Protein AF-A0AAN9AN37-F1 (afdb_monomer)

Nearest PDB structures (foldseek):
  7v08-assembly1_q  TM=7.164E-01  e=8.239E-04  Saccharomyces cerevisiae BY4741
  7ohq-assembly1_q  TM=7.056E-01  e=3.207E-03  Saccharomyces cerevisiae S288C
  8pv6-assembly1_Ce  TM=7.051E-01  e=5.292E-03  Thermochaetoides thermophila DSM 1495

Structure (mmCIF, N/CA/C/O backbone):
data_AF-A0AAN9AN37-F1
#
_entry.id   AF-A0AAN9AN37-F1
#
loop_
_atom_site.group_PDB
_atom_site.id
_atom_site.type_symbol
_atom_site.label_atom_id
_atom_site.label_alt_id
_atom_site.label_comp_id
_atom_site.label_asym_id
_atom_site.label_entity_id
_atom_site.label_seq_id
_atom_site.pdbx_PDB_ins_code
_atom_site.Cartn_x
_atom_site.Cartn_y
_atom_site.Cartn_z
_atom_site.occupancy
_atom_site.B_iso_or_equiv
_atom_site.auth_seq_id
_atom_site.auth_comp_id
_atom_site.auth_asym_id
_atom_site.auth_atom_id
_atom_site.pdbx_PDB_model_num
ATOM 1 N N . MET A 1 1 ? 47.793 21.000 6.890 1.00 38.59 1 MET A N 1
ATOM 2 C CA . MET A 1 1 ? 46.933 21.493 5.787 1.00 38.59 1 MET A CA 1
ATOM 3 C C . MET A 1 1 ? 46.666 20.337 4.830 1.00 38.59 1 MET A C 1
ATOM 5 O O . MET A 1 1 ? 47.615 19.600 4.604 1.00 38.59 1 MET A O 1
ATOM 9 N N . PRO A 1 2 ? 45.498 20.213 4.180 1.00 40.91 2 PRO A N 1
ATOM 10 C CA . PRO A 1 2 ? 44.114 20.237 4.657 1.00 40.91 2 PRO A CA 1
ATOM 11 C C . PRO A 1 2 ? 43.551 18.802 4.851 1.00 40.91 2 PRO A C 1
ATOM 13 O O . PRO A 1 2 ? 43.994 17.853 4.214 1.00 40.91 2 PRO A O 1
ATOM 16 N N . LEU A 1 3 ? 42.558 18.639 5.733 1.00 37.56 3 LEU A N 1
ATOM 17 C CA . LEU A 1 3 ? 41.807 17.388 5.910 1.00 37.56 3 LEU A CA 1
ATOM 18 C C . LEU A 1 3 ? 40.787 17.248 4.773 1.00 37.56 3 LEU A C 1
ATOM 20 O O . LEU A 1 3 ? 39.858 18.051 4.670 1.00 37.56 3 LEU A O 1
ATOM 24 N N . ILE A 1 4 ? 40.950 16.235 3.924 1.00 50.06 4 ILE A N 1
ATOM 25 C CA . ILE A 1 4 ? 39.981 15.895 2.878 1.00 50.06 4 ILE A CA 1
ATOM 26 C C . ILE A 1 4 ? 38.763 15.288 3.579 1.00 50.06 4 ILE A C 1
ATOM 28 O O . ILE A 1 4 ? 38.781 14.138 4.014 1.00 50.06 4 ILE A O 1
ATOM 32 N N . ARG A 1 5 ? 37.713 16.101 3.748 1.00 40.34 5 ARG A N 1
ATOM 33 C CA . ARG A 1 5 ? 36.402 15.663 4.237 1.00 40.34 5 ARG A CA 1
ATOM 34 C C . ARG A 1 5 ? 35.881 14.571 3.304 1.00 40.34 5 ARG A C 1
ATOM 36 O O . ARG A 1 5 ? 35.490 14.863 2.176 1.00 40.34 5 ARG A O 1
ATOM 43 N N . GLY A 1 6 ? 35.870 13.331 3.790 1.00 44.72 6 GLY A N 1
ATOM 44 C CA . GLY A 1 6 ? 35.140 12.240 3.163 1.00 44.72 6 GLY A CA 1
ATOM 45 C C . GLY A 1 6 ? 33.687 12.663 2.979 1.00 44.72 6 GLY A C 1
ATOM 46 O O . GLY A 1 6 ? 33.014 13.061 3.930 1.00 44.72 6 GLY A O 1
ATOM 47 N N . HIS A 1 7 ? 33.227 12.646 1.736 1.00 47.00 7 HIS A N 1
ATOM 48 C CA . HIS A 1 7 ? 31.834 12.882 1.411 1.00 47.00 7 HIS A CA 1
ATOM 49 C C . HIS A 1 7 ? 31.067 11.620 1.815 1.00 47.00 7 HIS A C 1
ATOM 51 O O . HIS A 1 7 ? 30.968 10.677 1.035 1.00 47.00 7 HIS A O 1
ATOM 57 N N . LEU A 1 8 ? 30.593 11.566 3.065 1.00 45.69 8 LEU A N 1
ATOM 58 C CA . LEU A 1 8 ? 29.636 10.541 3.461 1.00 45.69 8 LEU A CA 1
ATOM 59 C C . LEU A 1 8 ? 28.370 10.744 2.624 1.00 45.69 8 LEU A C 1
ATOM 61 O O . LEU A 1 8 ? 27.748 11.810 2.649 1.00 45.69 8 LEU A O 1
ATOM 65 N N . SER A 1 9 ? 28.028 9.716 1.851 1.00 42.66 9 SER A N 1
ATOM 66 C CA . SER A 1 9 ? 26.759 9.605 1.149 1.00 42.66 9 SER A CA 1
ATOM 67 C C . SER A 1 9 ? 25.628 9.833 2.150 1.00 42.66 9 SER A C 1
ATOM 69 O O . SER A 1 9 ? 25.551 9.176 3.185 1.00 42.66 9 SER A O 1
ATOM 71 N N . LYS A 1 10 ? 24.718 10.759 1.833 1.00 42.78 10 LYS A N 1
ATOM 72 C CA . LYS A 1 10 ? 23.550 11.122 2.661 1.00 42.78 10 LYS A CA 1
ATOM 73 C C . LYS A 1 10 ? 22.584 9.956 2.940 1.00 42.78 10 LYS A C 1
ATOM 75 O O . LYS A 1 10 ? 21.581 10.163 3.609 1.00 42.78 10 LYS A O 1
ATOM 80 N N . LYS A 1 11 ? 22.864 8.760 2.415 1.00 44.16 11 LYS A N 1
ATOM 81 C CA . LYS A 1 11 ? 22.097 7.533 2.645 1.00 44.16 11 LYS A CA 1
ATOM 82 C C . LYS A 1 11 ? 22.546 6.761 3.892 1.00 44.16 11 LYS A C 1
ATOM 84 O O . LYS A 1 11 ? 21.782 5.942 4.380 1.00 44.16 11 LYS A O 1
ATOM 89 N N . ASP A 1 12 ? 23.726 7.067 4.442 1.00 34.84 12 ASP A N 1
ATOM 90 C CA . ASP A 1 12 ? 24.369 6.213 5.454 1.00 34.84 12 ASP A CA 1
ATOM 91 C C . ASP A 1 12 ? 24.257 6.739 6.901 1.00 34.84 12 ASP A C 1
ATOM 93 O O . ASP A 1 12 ? 24.856 6.168 7.807 1.00 34.84 12 ASP A O 1
ATOM 97 N N . THR A 1 13 ? 23.503 7.815 7.168 1.00 40.56 13 THR A N 1
ATOM 98 C CA . THR A 1 13 ? 23.447 8.424 8.519 1.00 40.56 13 THR A CA 1
ATOM 99 C C . THR A 1 13 ? 22.056 8.605 9.127 1.00 40.56 13 THR A C 1
ATOM 101 O O . THR A 1 13 ? 21.950 9.182 10.208 1.00 40.56 13 THR A O 1
ATOM 104 N N . PHE A 1 14 ? 20.985 8.081 8.527 1.00 35.62 14 PHE A N 1
ATOM 105 C CA . PHE A 1 14 ? 19.625 8.264 9.059 1.00 35.62 14 PHE A CA 1
ATOM 106 C C . PHE A 1 14 ? 18.974 6.945 9.496 1.00 35.62 14 PHE A C 1
ATOM 108 O O . PHE A 1 14 ? 17.899 6.582 9.045 1.00 35.62 14 PHE A O 1
ATOM 115 N N . CYS A 1 15 ? 19.654 6.208 10.376 1.00 34.78 15 CYS A N 1
ATOM 116 C CA . CYS A 1 15 ? 19.109 5.012 11.036 1.00 34.78 15 CYS A CA 1
ATOM 117 C C . CYS A 1 15 ? 19.009 5.180 12.571 1.00 34.78 15 CYS A C 1
ATOM 119 O O . CYS A 1 15 ? 18.770 4.220 13.292 1.00 34.78 15 CYS A O 1
ATOM 121 N N . LEU A 1 16 ? 19.209 6.393 13.112 1.00 36.69 16 LEU A N 1
ATOM 122 C CA . LEU A 1 16 ? 19.376 6.586 14.564 1.00 36.69 16 LEU A CA 1
ATOM 123 C C . LEU A 1 16 ? 18.404 7.542 15.257 1.00 36.69 16 LEU A C 1
ATOM 125 O O . LEU A 1 16 ? 18.591 7.839 16.434 1.00 36.69 16 LEU A O 1
ATOM 129 N N . VAL A 1 17 ? 17.332 7.981 14.601 1.00 35.06 17 VAL A N 1
ATOM 130 C CA . VAL A 1 17 ? 16.291 8.751 15.291 1.00 35.06 17 VAL A CA 1
ATOM 131 C C . VAL A 1 17 ? 14.936 8.162 14.925 1.00 35.06 17 VAL A C 1
ATOM 133 O O . VAL A 1 17 ? 14.407 8.430 13.857 1.00 35.06 17 VAL A O 1
ATOM 136 N N . GLN A 1 18 ? 14.419 7.362 15.863 1.00 31.56 18 GLN A N 1
ATOM 137 C CA . GLN A 1 18 ? 13.099 6.718 15.894 1.00 31.56 18 GLN A CA 1
ATOM 138 C C . GLN A 1 18 ? 12.990 5.378 15.151 1.00 31.56 18 GLN A C 1
ATOM 140 O O . GLN A 1 18 ? 12.561 5.298 14.012 1.00 31.56 18 GLN A O 1
ATOM 145 N N . GLY A 1 19 ? 13.355 4.302 15.858 1.00 41.59 19 GLY A N 1
ATOM 146 C CA . GLY A 1 19 ? 12.458 3.167 16.135 1.00 41.59 19 GLY A CA 1
ATOM 147 C C . GLY A 1 19 ? 11.823 2.361 14.996 1.00 41.59 19 GLY A C 1
ATOM 148 O O . GLY A 1 19 ? 11.039 1.469 15.303 1.00 41.59 19 GLY A O 1
ATOM 149 N N . ILE A 1 20 ? 12.128 2.614 13.726 1.00 44.84 20 ILE A N 1
ATOM 150 C CA . ILE A 1 20 ? 11.543 1.882 12.602 1.00 44.84 20 ILE A CA 1
ATOM 151 C C . ILE A 1 20 ? 12.695 1.324 11.769 1.00 44.84 20 ILE A C 1
ATOM 153 O O . ILE A 1 20 ? 13.320 2.035 10.983 1.00 44.84 20 ILE A O 1
ATOM 157 N N . LEU A 1 21 ? 13.003 0.037 11.961 1.00 46.81 21 LEU A N 1
ATOM 158 C CA . LEU A 1 21 ? 13.868 -0.705 11.044 1.00 46.81 21 LEU A CA 1
ATOM 159 C C . LEU A 1 21 ? 13.157 -0.787 9.689 1.00 46.81 21 LEU A C 1
ATOM 161 O O . LEU A 1 21 ? 12.375 -1.702 9.455 1.00 46.81 21 LEU A O 1
ATOM 165 N N . SER A 1 22 ? 13.423 0.151 8.786 1.00 51.84 22 SER A N 1
ATOM 166 C CA . SER A 1 22 ? 13.102 -0.038 7.373 1.00 51.84 22 SER A CA 1
ATOM 167 C C . SER A 1 22 ? 14.381 -0.446 6.647 1.00 51.84 22 SER A C 1
ATOM 169 O O . SER A 1 22 ? 15.356 0.295 6.585 1.00 51.84 22 SER A O 1
ATOM 171 N N . LEU A 1 23 ? 14.390 -1.672 6.119 1.00 50.91 23 LEU A N 1
ATOM 172 C CA . LEU A 1 23 ? 15.482 -2.223 5.302 1.00 50.91 23 LEU A CA 1
ATOM 173 C C . LEU A 1 23 ? 15.502 -1.636 3.872 1.00 50.91 23 LEU A C 1
ATOM 175 O O . LEU A 1 23 ? 16.310 -2.048 3.044 1.00 50.91 23 LEU A O 1
ATOM 179 N N . THR A 1 24 ? 14.604 -0.695 3.561 1.00 55.50 24 THR A N 1
ATOM 180 C CA . THR A 1 24 ? 14.327 -0.185 2.209 1.00 55.50 24 THR A CA 1
ATOM 181 C C . THR A 1 24 ? 13.963 1.301 2.226 1.00 55.50 24 THR A C 1
ATOM 183 O O . THR A 1 24 ? 13.388 1.776 3.196 1.00 55.50 24 THR A O 1
ATOM 186 N N . ASP A 1 25 ? 14.183 2.000 1.107 1.00 62.75 25 ASP A N 1
ATOM 187 C CA . ASP A 1 25 ? 13.957 3.450 0.923 1.00 62.75 25 ASP A CA 1
ATOM 188 C C . ASP A 1 25 ? 12.481 3.925 1.034 1.00 62.75 25 ASP A C 1
ATOM 190 O O . ASP A 1 25 ? 12.194 5.102 0.810 1.00 62.75 25 ASP A O 1
ATOM 194 N N . VAL A 1 26 ? 11.526 3.029 1.314 1.00 68.50 26 VAL A N 1
ATOM 195 C CA . VAL A 1 26 ? 10.085 3.328 1.379 1.00 68.50 26 VAL A CA 1
ATOM 196 C C . VAL A 1 26 ? 9.611 3.280 2.831 1.00 68.50 26 VAL A C 1
ATOM 198 O O . VAL A 1 26 ? 9.722 2.246 3.487 1.00 68.50 26 VAL A O 1
ATOM 201 N N . THR A 1 27 ? 9.051 4.392 3.308 1.00 70.44 27 THR A N 1
ATOM 202 C CA . THR A 1 27 ? 8.442 4.516 4.637 1.00 70.44 27 THR A CA 1
ATOM 203 C C . THR A 1 27 ? 7.091 3.805 4.680 1.00 70.44 27 THR A C 1
ATOM 205 O O . THR A 1 27 ? 6.295 3.921 3.749 1.00 70.44 27 THR A O 1
ATOM 208 N N . VAL A 1 28 ? 6.835 3.050 5.751 1.00 70.81 28 VAL A N 1
ATOM 209 C CA . VAL A 1 28 ? 5.521 2.448 6.014 1.00 70.81 28 VAL A CA 1
ATOM 210 C C . VAL A 1 28 ? 4.695 3.466 6.785 1.00 70.81 28 VAL A C 1
ATOM 212 O O . VAL A 1 28 ? 5.081 3.852 7.886 1.00 70.81 28 VAL A O 1
ATOM 215 N N . ASP A 1 29 ? 3.585 3.906 6.202 1.00 72.88 29 ASP A N 1
ATOM 216 C CA . ASP A 1 29 ? 2.664 4.820 6.870 1.00 72.88 29 ASP A CA 1
ATOM 217 C C . ASP A 1 29 ? 1.856 4.081 7.941 1.00 72.88 29 ASP A C 1
ATOM 219 O O . ASP A 1 29 ? 1.408 2.942 7.749 1.00 72.88 29 ASP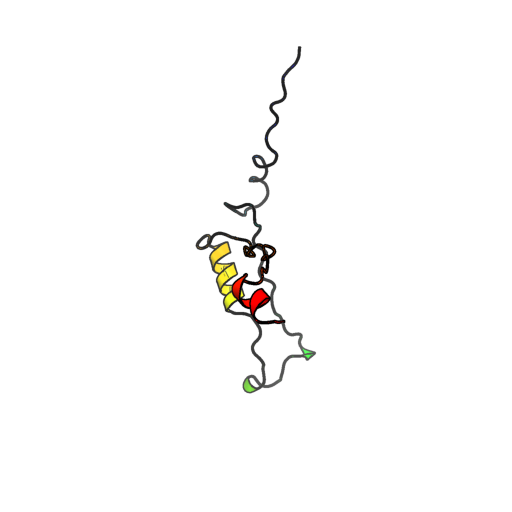 A O 1
ATOM 223 N N . GLU A 1 30 ? 1.647 4.750 9.069 1.00 77.06 30 GLU A N 1
ATOM 224 C CA . GLU A 1 30 ? 0.835 4.235 10.165 1.00 77.06 30 GLU A CA 1
ATOM 225 C C . GLU A 1 30 ? -0.620 4.017 9.685 1.00 77.06 30 GLU A C 1
ATOM 227 O O . GLU A 1 30 ? -1.117 4.771 8.838 1.00 77.06 30 GLU A O 1
ATOM 232 N N . PRO A 1 31 ? -1.306 2.940 10.116 1.00 77.75 31 PRO A N 1
ATOM 233 C CA . PRO A 1 31 ? -2.676 2.677 9.689 1.00 77.75 31 PRO A CA 1
ATOM 234 C C . PRO A 1 31 ? -3.605 3.811 10.134 1.00 77.75 31 PRO A C 1
ATOM 236 O O . PRO A 1 31 ? -3.645 4.170 11.309 1.00 77.75 31 PRO A O 1
ATOM 239 N N . GLU A 1 32 ? -4.364 4.361 9.187 1.00 76.00 32 GLU A N 1
ATOM 240 C CA . GLU A 1 32 ? -5.389 5.354 9.492 1.00 76.00 32 GLU A CA 1
ATOM 241 C C . GLU A 1 32 ? -6.606 4.655 10.102 1.00 76.00 32 GLU A C 1
ATOM 243 O O . GLU A 1 32 ? -7.035 3.597 9.636 1.00 76.00 32 GLU A O 1
ATOM 248 N N . MET A 1 33 ? -7.128 5.219 11.188 1.00 76.00 33 MET A N 1
ATOM 249 C CA . MET A 1 33 ? -8.231 4.625 11.931 1.00 76.00 33 MET A CA 1
ATOM 250 C C . MET A 1 33 ? -9.559 5.035 11.290 1.00 76.00 33 MET A C 1
ATOM 252 O O . MET A 1 33 ? -9.954 6.196 11.357 1.00 76.00 33 MET A O 1
ATOM 256 N N . GLU A 1 34 ? -10.258 4.078 10.684 1.00 78.25 34 GLU A N 1
ATOM 257 C CA . GLU A 1 34 ? -11.584 4.304 10.105 1.00 78.25 34 GLU A CA 1
ATOM 258 C C . GLU A 1 34 ? -12.638 4.325 11.227 1.00 78.25 34 GLU A C 1
ATOM 260 O O . GLU A 1 34 ? -12.953 3.291 11.821 1.00 78.25 34 GLU A O 1
ATOM 265 N N . LEU A 1 35 ? -13.130 5.522 11.572 1.00 80.19 35 LEU A N 1
ATOM 266 C CA . LEU A 1 35 ? -14.084 5.745 12.663 1.00 80.19 35 LEU A CA 1
ATOM 267 C C . LEU A 1 35 ? -15.362 6.422 12.160 1.00 80.19 35 LEU A C 1
ATOM 269 O O . LEU A 1 35 ? -15.307 7.490 11.552 1.00 80.19 35 LEU A O 1
ATOM 273 N N . LYS A 1 36 ? -16.522 5.865 12.529 1.00 82.19 36 LYS A N 1
ATOM 274 C CA . LYS A 1 36 ? -17.817 6.549 12.386 1.00 82.19 36 LYS A CA 1
ATOM 275 C C . LYS A 1 36 ? -18.030 7.570 13.486 1.00 82.19 36 LYS A C 1
ATOM 277 O O . LYS A 1 36 ? -17.789 7.301 14.665 1.00 82.19 36 LYS A O 1
ATOM 282 N N . LEU A 1 37 ? -18.609 8.702 13.104 1.00 84.62 37 LEU A N 1
ATOM 283 C CA . LEU A 1 37 ? -19.151 9.663 14.055 1.00 84.62 37 LEU A CA 1
ATOM 284 C C . LEU A 1 37 ? -20.486 9.168 14.630 1.00 84.62 37 LEU A C 1
ATOM 286 O O . LEU A 1 37 ? -21.224 8.407 14.000 1.00 84.62 37 LEU A O 1
ATOM 290 N N . SER A 1 38 ? -20.825 9.635 15.833 1.00 83.69 38 SER A N 1
ATOM 291 C CA . SER A 1 38 ? -22.056 9.257 16.544 1.00 83.69 38 SER A CA 1
ATOM 292 C C . SER A 1 38 ? -23.339 9.558 15.765 1.00 83.69 38 SER A C 1
ATOM 294 O O . SER A 1 38 ? -24.320 8.833 15.906 1.00 83.69 38 SER A O 1
ATOM 296 N N . SER A 1 39 ? -23.324 10.581 14.912 1.00 83.25 39 SER A N 1
ATOM 297 C CA . SER A 1 39 ? -24.433 10.962 14.032 1.00 83.25 39 SER A CA 1
ATOM 298 C C . SER A 1 39 ? -24.633 10.035 12.829 1.00 83.25 39 SER A C 1
ATOM 300 O O . SER A 1 39 ? -25.713 10.024 12.246 1.00 83.25 39 SER A O 1
ATOM 302 N N . GLU A 1 40 ? -23.611 9.273 12.441 1.00 81.25 40 GLU A N 1
ATOM 303 C CA . GLU A 1 40 ? -23.618 8.395 11.259 1.00 81.25 40 GLU A CA 1
ATOM 304 C C . GLU A 1 40 ? -23.807 6.916 11.630 1.00 81.25 40 GLU A C 1
ATOM 306 O O . GLU A 1 40 ? -23.976 6.046 10.768 1.00 81.25 40 GLU A O 1
ATOM 311 N N . LEU A 1 41 ? -23.801 6.615 12.931 1.00 85.25 41 LEU A N 1
ATOM 312 C CA . LEU A 1 41 ? -24.063 5.286 13.453 1.00 85.25 41 LEU A CA 1
ATOM 313 C C . LEU A 1 41 ? -25.547 4.936 13.313 1.00 85.25 41 LEU A C 1
ATOM 315 O O . LEU A 1 41 ? -26.441 5.611 13.818 1.00 85.25 41 LEU A O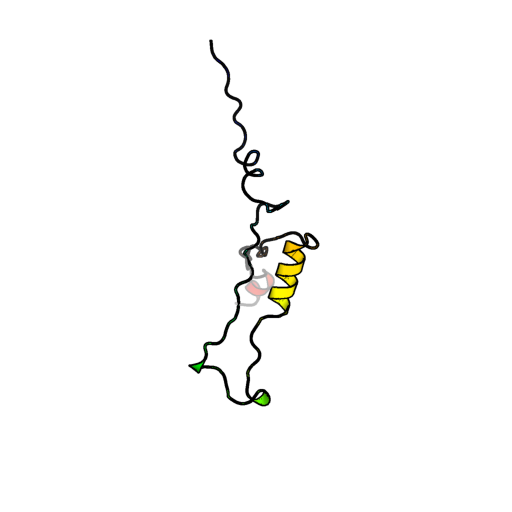 1
ATOM 319 N N . VAL A 1 42 ? -25.806 3.827 12.624 1.00 85.31 42 VAL A N 1
ATOM 320 C CA . VAL A 1 42 ? -27.157 3.295 12.442 1.00 85.31 42 VAL A CA 1
ATOM 321 C C . VAL A 1 42 ? -27.579 2.566 13.727 1.00 85.31 42 VAL A C 1
ATOM 323 O O . VAL A 1 42 ? -26.779 1.802 14.266 1.00 85.31 42 VAL A O 1
ATOM 326 N N . PRO A 1 43 ? -28.832 2.705 14.203 1.00 83.31 43 PRO A N 1
ATOM 327 C CA . PRO A 1 43 ? -29.296 2.077 15.449 1.00 83.31 43 PRO A CA 1
ATOM 328 C C . PRO A 1 43 ? -29.359 0.540 15.409 1.00 83.31 43 PRO A C 1
ATOM 330 O O . PRO A 1 43 ? -29.586 -0.095 16.435 1.00 83.31 43 PRO A O 1
ATOM 333 N N . ASN A 1 44 ? -29.190 -0.077 14.236 1.00 88.25 44 ASN A N 1
ATOM 334 C CA . ASN A 1 44 ? -29.286 -1.521 14.047 1.00 88.25 44 ASN A CA 1
ATOM 335 C C . ASN A 1 44 ? -28.080 -2.070 13.274 1.00 88.25 44 ASN A C 1
ATOM 337 O O . ASN A 1 44 ? -27.762 -1.573 12.192 1.00 88.25 44 ASN A O 1
ATOM 341 N N . LEU A 1 45 ? -27.481 -3.158 13.778 1.00 85.44 45 LEU A N 1
ATOM 342 C CA . LEU A 1 45 ? -26.261 -3.766 13.231 1.00 85.44 45 LEU A CA 1
ATOM 343 C C . LEU A 1 45 ? -26.425 -4.316 11.809 1.00 85.44 45 LEU A C 1
ATOM 345 O O . LEU A 1 45 ? -25.482 -4.265 11.029 1.00 85.44 45 LEU A O 1
ATOM 349 N N . ARG A 1 46 ? -27.612 -4.816 11.435 1.00 88.94 46 ARG A N 1
ATOM 350 C CA . ARG A 1 46 ? -27.828 -5.390 10.087 1.00 88.94 46 ARG A CA 1
ATOM 351 C C . ARG A 1 46 ? -27.749 -4.354 8.967 1.00 88.94 46 ARG A C 1
ATOM 353 O O . ARG A 1 46 ? -27.439 -4.697 7.835 1.00 88.94 46 ARG A O 1
ATOM 360 N N . SER A 1 47 ? -28.063 -3.103 9.282 1.00 87.62 47 SER A N 1
ATOM 361 C CA . SER A 1 47 ? -28.016 -1.972 8.351 1.00 87.62 47 SER A CA 1
ATOM 362 C C . SER A 1 47 ? -26.673 -1.240 8.366 1.00 87.62 47 SER A C 1
ATOM 364 O O . SER A 1 47 ? -26.463 -0.331 7.562 1.00 87.62 47 SER A O 1
ATOM 366 N N . VAL A 1 48 ? -25.759 -1.614 9.266 1.00 85.75 48 VAL A N 1
ATOM 367 C CA . VAL A 1 48 ? -24.419 -1.034 9.320 1.00 85.75 48 VAL A CA 1
ATOM 368 C C . VAL A 1 48 ? -23.620 -1.561 8.135 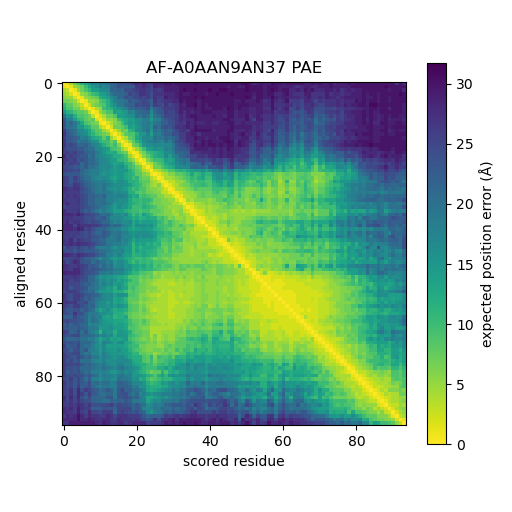1.00 85.75 48 VAL A C 1
ATOM 370 O O . VAL A 1 48 ? -23.361 -2.757 8.021 1.00 85.75 48 VAL A O 1
ATOM 373 N N . LYS A 1 49 ? -23.201 -0.653 7.253 1.00 84.38 49 LYS A N 1
ATOM 374 C CA . LYS A 1 49 ? -22.204 -0.979 6.234 1.00 84.38 49 LYS A CA 1
ATOM 375 C C . LYS A 1 49 ? -20.863 -1.225 6.928 1.00 84.38 49 LYS A C 1
ATOM 377 O O . LYS A 1 49 ? -20.470 -0.367 7.731 1.00 84.38 49 LYS A O 1
ATOM 382 N N . PRO A 1 50 ? -20.196 -2.358 6.661 1.00 84.69 50 PRO A N 1
ATOM 383 C CA . PRO A 1 50 ? -18.847 -2.571 7.150 1.00 84.69 50 PRO A CA 1
ATOM 384 C C . PRO A 1 50 ? -17.922 -1.518 6.538 1.00 84.69 50 PRO A C 1
ATOM 386 O O . PRO A 1 50 ? -18.063 -1.163 5.367 1.00 84.69 50 PRO A O 1
ATOM 389 N N . GLU A 1 51 ? -17.018 -1.018 7.365 1.00 80.19 51 GLU A N 1
ATOM 390 C CA . GLU A 1 51 ? -15.936 -0.119 6.976 1.00 80.19 51 GLU A CA 1
ATOM 391 C C . GLU A 1 51 ? -14.627 -0.895 6.965 1.00 80.19 51 GLU A C 1
ATOM 393 O O . GLU A 1 51 ? -14.551 -2.013 7.489 1.00 80.19 51 GLU A O 1
ATOM 398 N N . GLY A 1 52 ? -13.608 -0.309 6.362 1.00 82.62 52 GLY A N 1
ATOM 399 C CA . GLY A 1 52 ? -12.297 -0.913 6.272 1.00 82.62 52 GLY A CA 1
ATOM 400 C C . GLY A 1 52 ? -12.062 -1.627 4.961 1.00 82.62 52 GLY A C 1
ATOM 401 O O . GLY A 1 52 ? -12.883 -2.416 4.482 1.00 82.62 52 GLY A O 1
ATOM 402 N N . ASN A 1 53 ? -10.851 -1.457 4.441 1.00 86.94 53 ASN A N 1
ATOM 403 C CA . ASN A 1 53 ? -10.263 -2.456 3.564 1.00 86.94 53 ASN A CA 1
ATOM 404 C C . ASN A 1 53 ? -9.392 -3.429 4.375 1.00 86.94 53 ASN A C 1
ATOM 406 O O . ASN A 1 53 ? -8.226 -3.163 4.666 1.00 86.94 53 ASN A O 1
ATOM 410 N N . LEU A 1 54 ? -9.943 -4.610 4.679 1.00 86.38 54 LEU A N 1
ATOM 411 C CA . LEU A 1 54 ? -9.229 -5.666 5.411 1.00 86.38 54 LEU A CA 1
ATOM 412 C C . LEU A 1 54 ? -7.913 -6.071 4.736 1.00 86.38 54 LEU A C 1
ATOM 414 O O . LEU A 1 54 ? -6.959 -6.437 5.416 1.00 86.38 54 LEU A O 1
ATOM 418 N N . LEU A 1 55 ? -7.842 -6.040 3.404 1.00 89.19 55 LEU A N 1
ATOM 419 C CA . LEU A 1 55 ? -6.624 -6.434 2.695 1.00 89.19 55 LEU A CA 1
ATOM 420 C C . LEU A 1 55 ? -5.500 -5.423 2.913 1.00 89.19 55 LEU A C 1
ATOM 422 O O . LEU A 1 55 ? -4.347 -5.822 3.072 1.00 89.19 55 LEU A O 1
ATOM 426 N N . GLU A 1 56 ? -5.832 -4.135 2.948 1.00 86.56 56 GLU A N 1
ATOM 427 C CA . GLU A 1 56 ? -4.862 -3.070 3.200 1.00 86.56 56 GLU A CA 1
ATOM 428 C C . GLU A 1 56 ? -4.358 -3.108 4.641 1.00 86.56 56 GLU A C 1
ATOM 430 O O . GLU A 1 56 ? -3.148 -3.056 4.856 1.00 86.56 56 GLU A O 1
ATOM 435 N N . ASP A 1 57 ? -5.252 -3.306 5.611 1.00 86.81 57 ASP A N 1
ATOM 436 C CA . ASP A 1 57 ? -4.886 -3.446 7.025 1.00 86.81 57 ASP A CA 1
ATOM 437 C C . ASP A 1 57 ? -3.959 -4.653 7.258 1.00 86.81 57 ASP A C 1
ATOM 439 O O . ASP A 1 57 ? -2.882 -4.552 7.856 1.00 86.81 57 ASP A O 1
ATOM 443 N N . ARG A 1 58 ? -4.303 -5.813 6.679 1.00 89.31 58 ARG A N 1
ATOM 444 C CA . ARG A 1 58 ? -3.446 -7.004 6.762 1.00 89.31 58 ARG A CA 1
ATOM 445 C C . ARG A 1 58 ? -2.101 -6.797 6.074 1.00 89.31 58 ARG A C 1
ATOM 447 O O . ARG A 1 58 ? -1.090 -7.256 6.606 1.00 89.31 58 ARG A O 1
ATOM 454 N N . TYR A 1 59 ? -2.073 -6.117 4.931 1.00 87.00 59 TYR A N 1
ATOM 455 C CA . TYR A 1 59 ? -0.841 -5.824 4.201 1.00 87.00 59 TYR A CA 1
ATOM 456 C C . TYR A 1 59 ? 0.090 -4.910 5.006 1.00 87.00 59 TYR A C 1
ATOM 458 O O . TYR A 1 59 ? 1.257 -5.259 5.196 1.00 87.00 59 TYR A O 1
ATOM 466 N N . ARG A 1 60 ? -0.433 -3.818 5.580 1.00 85.06 60 ARG A N 1
ATOM 467 C CA . ARG A 1 60 ? 0.337 -2.934 6.471 1.00 85.06 60 ARG A CA 1
ATOM 468 C C . ARG A 1 60 ? 0.819 -3.681 7.712 1.00 85.06 60 ARG A C 1
ATOM 470 O O . ARG A 1 60 ? 1.993 -3.612 8.055 1.00 85.06 60 ARG A O 1
ATOM 477 N N . SER A 1 61 ? -0.027 -4.506 8.330 1.00 86.19 61 SER A N 1
ATOM 478 C CA . SER A 1 61 ? 0.374 -5.362 9.456 1.00 86.19 61 SER A CA 1
ATOM 479 C C . SER A 1 61 ? 1.506 -6.340 9.101 1.00 86.19 61 SER A C 1
ATOM 481 O O . SER A 1 61 ? 2.361 -6.633 9.939 1.00 86.19 61 SER A O 1
ATOM 483 N N . MET 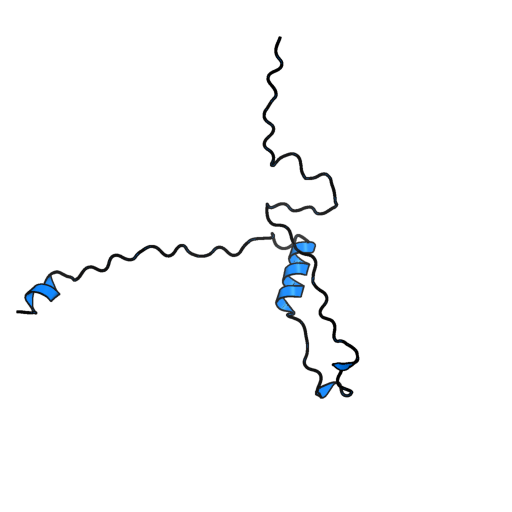A 1 62 ? 1.533 -6.886 7.880 1.00 86.50 62 MET A N 1
ATOM 484 C CA . MET A 1 62 ? 2.642 -7.732 7.413 1.00 86.50 62 MET A CA 1
ATOM 485 C C . MET A 1 62 ? 3.937 -6.936 7.211 1.00 86.50 62 MET A C 1
ATOM 487 O O . MET A 1 62 ? 5.008 -7.459 7.524 1.00 86.50 62 MET A O 1
ATOM 491 N N . GLN A 1 63 ? 3.841 -5.688 6.743 1.00 85.81 63 GLN A N 1
ATOM 492 C CA . GLN A 1 63 ? 4.984 -4.778 6.606 1.00 85.81 63 GLN A CA 1
ATOM 493 C C . GLN A 1 63 ? 5.553 -4.376 7.973 1.00 85.81 63 GLN A C 1
ATOM 495 O O . GLN A 1 63 ? 6.753 -4.504 8.185 1.00 85.81 63 GLN A O 1
ATOM 500 N N . MET A 1 64 ? 4.701 -4.004 8.937 1.00 82.81 64 MET A N 1
ATOM 501 C CA . MET A 1 64 ? 5.116 -3.620 10.300 1.00 82.81 64 MET A CA 1
ATOM 502 C C . MET A 1 64 ? 5.813 -4.755 11.058 1.00 82.81 64 MET A C 1
ATOM 504 O O . MET A 1 64 ? 6.676 -4.523 11.900 1.00 82.81 64 MET A O 1
ATOM 508 N N . ARG A 1 65 ? 5.444 -6.005 10.760 1.00 85.81 65 ARG A N 1
ATOM 509 C CA . ARG A 1 65 ? 6.074 -7.200 11.335 1.00 85.81 65 ARG A CA 1
ATOM 510 C C . ARG A 1 65 ? 7.327 -7.656 10.575 1.00 85.81 65 ARG A C 1
ATOM 512 O O . ARG A 1 65 ? 7.887 -8.690 10.928 1.00 85.81 65 ARG A O 1
ATOM 519 N N . ASN A 1 66 ? 7.754 -6.933 9.538 1.00 8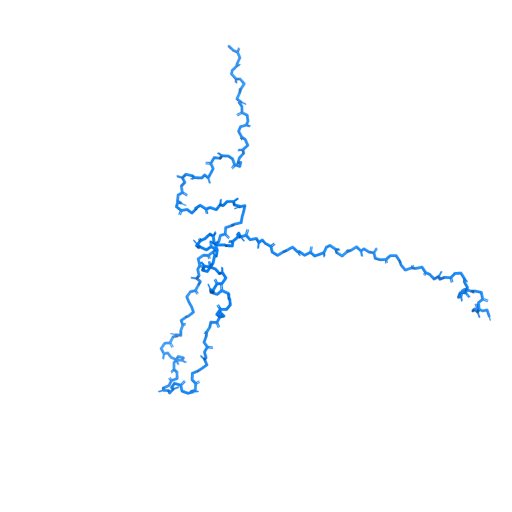0.19 66 ASN A N 1
ATOM 520 C CA . ASN A 1 66 ? 8.875 -7.292 8.664 1.00 80.19 66 ASN A CA 1
ATOM 521 C C . ASN A 1 66 ? 8.717 -8.654 7.948 1.00 80.19 66 ASN A C 1
ATOM 523 O O . ASN A 1 66 ? 9.713 -9.274 7.582 1.00 80.19 66 ASN A O 1
ATOM 527 N N . LEU A 1 67 ? 7.482 -9.137 7.729 1.00 85.62 67 LEU A N 1
ATOM 528 C CA . LEU A 1 67 ? 7.238 -10.343 6.914 1.00 85.62 67 LEU A CA 1
ATOM 529 C C . LEU A 1 67 ? 7.299 -10.037 5.414 1.00 85.62 67 LEU A C 1
ATOM 531 O O . LEU A 1 67 ? 7.606 -10.915 4.611 1.00 85.62 67 LEU A O 1
ATOM 535 N N . VAL A 1 68 ? 6.942 -8.809 5.037 1.00 84.12 68 VAL A N 1
ATOM 536 C CA . VAL A 1 68 ? 6.893 -8.346 3.650 1.00 84.12 68 VAL A CA 1
ATOM 537 C C . VAL A 1 68 ? 7.649 -7.033 3.558 1.00 84.12 68 VAL A C 1
ATOM 539 O O . VAL A 1 68 ? 7.363 -6.099 4.303 1.00 84.12 68 VAL A O 1
ATOM 542 N N . GLU A 1 69 ? 8.586 -6.951 2.618 1.00 79.75 69 GLU A N 1
ATOM 543 C CA . GLU A 1 69 ? 9.329 -5.721 2.363 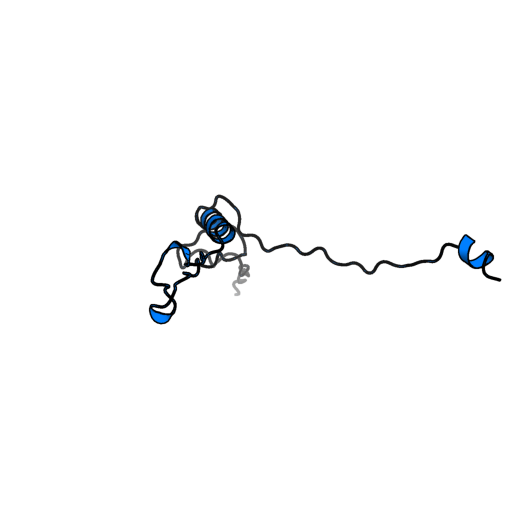1.00 79.75 69 GLU A CA 1
ATOM 544 C C . GLU A 1 69 ? 8.392 -4.606 1.859 1.00 79.75 69 GLU A C 1
ATOM 546 O O . GLU A 1 69 ? 7.565 -4.843 0.963 1.00 79.75 69 GLU A O 1
ATOM 551 N N . PRO A 1 70 ? 8.520 -3.373 2.380 1.00 83.25 70 PRO A N 1
ATOM 552 C CA . PRO A 1 70 ? 7.803 -2.238 1.830 1.00 83.25 70 PRO A CA 1
ATOM 553 C C . PRO A 1 70 ? 8.297 -1.938 0.412 1.00 83.25 70 PRO A C 1
ATOM 555 O O . PRO A 1 70 ? 9.485 -1.730 0.168 1.00 83.25 70 PRO A O 1
ATOM 558 N N . ARG A 1 71 ? 7.377 -1.910 -0.560 1.00 81.00 71 ARG A N 1
ATOM 559 C CA . ARG A 1 71 ? 7.714 -1.664 -1.967 1.00 81.00 71 ARG A CA 1
ATOM 560 C C . ARG A 1 71 ? 6.673 -0.795 -2.654 1.00 81.00 71 ARG A C 1
ATOM 562 O O . ARG A 1 71 ? 5.479 -1.066 -2.592 1.00 81.00 71 ARG A O 1
ATOM 569 N N . ALA A 1 72 ? 7.138 0.195 -3.414 1.00 81.06 72 ALA A N 1
ATOM 570 C CA . ALA A 1 72 ? 6.278 0.968 -4.301 1.00 81.06 72 ALA A CA 1
ATOM 571 C C . ALA A 1 72 ? 5.852 0.142 -5.528 1.00 81.06 72 ALA A C 1
ATOM 573 O O . ALA A 1 72 ? 6.651 -0.584 -6.134 1.00 81.06 72 ALA A O 1
ATOM 574 N N . LYS A 1 73 ? 4.589 0.284 -5.943 1.00 82.25 73 LYS A N 1
ATOM 575 C CA . LYS A 1 73 ? 4.070 -0.373 -7.148 1.00 82.25 73 LYS A CA 1
ATOM 576 C C . LYS A 1 73 ? 4.858 0.077 -8.381 1.00 82.25 73 LYS A C 1
ATOM 578 O O . LYS A 1 73 ? 4.846 1.247 -8.756 1.00 82.25 73 LYS A O 1
ATOM 583 N N . VAL A 1 74 ? 5.503 -0.873 -9.058 1.00 85.38 74 VAL A N 1
ATOM 584 C CA . VAL A 1 74 ? 6.263 -0.590 -10.281 1.00 85.38 74 VAL A CA 1
ATOM 585 C C . VAL A 1 74 ? 5.317 -0.558 -11.479 1.00 85.38 74 VAL A C 1
ATOM 587 O O . VAL A 1 74 ? 4.779 -1.582 -11.903 1.00 85.38 74 VAL A O 1
ATOM 590 N N . ASN A 1 75 ? 5.138 0.624 -12.064 1.00 84.75 75 ASN A N 1
ATOM 591 C CA . ASN A 1 75 ? 4.388 0.775 -13.305 1.00 84.75 75 ASN A CA 1
ATOM 592 C C . ASN A 1 75 ? 5.242 0.356 -14.512 1.00 84.75 75 ASN A C 1
ATOM 594 O O . ASN A 1 75 ? 6.401 0.751 -14.648 1.00 84.75 75 ASN A O 1
ATOM 598 N N . LYS A 1 76 ? 4.654 -0.414 -15.436 1.00 86.81 76 LYS A N 1
ATOM 599 C CA . LYS A 1 76 ? 5.308 -0.748 -16.710 1.00 86.81 76 LYS A CA 1
ATOM 600 C C . LYS A 1 76 ? 5.430 0.518 -17.561 1.00 86.81 76 LYS A C 1
ATOM 602 O O . LYS A 1 76 ? 4.430 1.183 -17.835 1.00 86.81 76 LYS A O 1
ATOM 607 N N . LYS A 1 77 ? 6.643 0.837 -18.020 1.00 84.69 77 LYS A N 1
ATOM 608 C CA . LYS A 1 77 ? 6.873 1.958 -18.942 1.00 84.69 77 LYS A CA 1
ATOM 609 C C . LYS A 1 77 ? 6.158 1.674 -20.268 1.00 84.69 77 LYS A C 1
ATOM 611 O O . LYS A 1 77 ? 6.398 0.645 -20.899 1.00 84.69 77 LYS A O 1
ATOM 616 N N . LYS A 1 78 ? 5.267 2.572 -20.698 1.00 83.88 78 LYS A N 1
ATOM 617 C CA . LYS A 1 78 ? 4.612 2.478 -22.010 1.00 83.88 78 LYS A CA 1
ATOM 618 C C . LYS A 1 78 ? 5.584 2.959 -23.088 1.00 83.88 78 LYS A C 1
ATOM 620 O O . LYS A 1 78 ? 5.770 4.159 -23.264 1.00 83.88 78 LYS A O 1
ATOM 625 N N . THR A 1 79 ? 6.191 2.033 -23.822 1.00 86.81 79 THR A N 1
ATOM 626 C CA . THR A 1 79 ? 6.993 2.374 -25.006 1.00 86.81 79 THR A CA 1
ATOM 627 C C . THR A 1 79 ? 6.077 2.711 -26.182 1.00 86.81 79 THR A C 1
ATOM 629 O O . THR A 1 79 ? 5.072 2.031 -26.413 1.00 86.81 79 THR A O 1
ATOM 632 N N . LYS A 1 80 ? 6.428 3.743 -26.959 1.00 88.19 80 LYS A N 1
ATOM 633 C CA . LYS A 1 80 ? 5.736 4.065 -28.215 1.00 88.19 80 LYS A CA 1
ATOM 634 C C . LYS A 1 80 ? 5.875 2.882 -29.183 1.00 88.19 80 LYS A C 1
ATOM 636 O O . LYS A 1 80 ? 6.977 2.577 -29.632 1.00 88.19 80 LYS A O 1
ATOM 641 N N . LYS A 1 81 ? 4.764 2.212 -29.508 1.00 88.38 81 LYS A N 1
ATOM 642 C CA . LYS A 1 81 ? 4.742 1.162 -30.537 1.00 88.38 81 LYS A CA 1
ATOM 643 C C . LYS A 1 81 ? 4.784 1.823 -31.914 1.00 88.38 81 LYS A C 1
ATOM 645 O O . LYS A 1 81 ? 3.887 2.598 -32.241 1.00 88.38 81 LYS A O 1
ATOM 650 N N . LYS A 1 82 ? 5.800 1.516 -32.724 1.00 89.25 82 LYS A N 1
ATOM 651 C CA . LYS A 1 82 ? 5.829 1.922 -34.135 1.00 89.25 82 LYS A CA 1
ATOM 652 C C . LYS A 1 82 ? 4.836 1.049 -34.905 1.00 89.25 8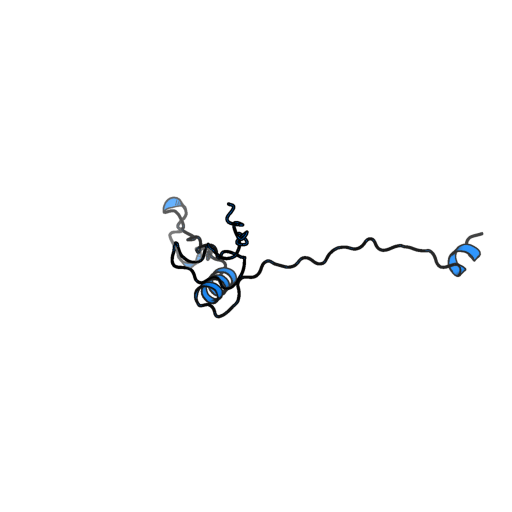2 LYS A C 1
ATOM 654 O O . LYS A 1 82 ? 4.995 -0.169 -34.934 1.00 89.25 82 LYS A O 1
ATOM 659 N N . LYS A 1 83 ? 3.803 1.660 -35.486 1.00 86.75 83 LYS A N 1
ATOM 660 C CA . LYS A 1 83 ? 2.899 0.988 -36.427 1.00 86.75 83 LYS A CA 1
ATOM 661 C C . LYS A 1 83 ? 3.494 1.144 -37.823 1.00 86.75 83 LYS A C 1
ATOM 663 O O . LYS A 1 83 ? 3.825 2.256 -38.219 1.00 86.75 83 LYS A O 1
ATOM 668 N N . PHE A 1 84 ? 3.662 0.036 -38.530 1.00 88.88 84 PHE A N 1
ATOM 669 C CA . PHE A 1 84 ? 4.085 0.023 -39.924 1.00 88.88 84 PHE A CA 1
ATOM 670 C C . PHE A 1 84 ? 3.104 -0.842 -40.707 1.00 88.88 84 PHE A C 1
ATOM 672 O O . PHE A 1 84 ? 2.767 -1.945 -40.276 1.00 88.88 84 PHE A O 1
ATOM 679 N N . GLU A 1 85 ? 2.637 -0.330 -41.838 1.00 86.38 85 GLU A N 1
ATOM 680 C CA . GLU A 1 85 ? 1.833 -1.100 -42.780 1.00 86.38 85 GLU A CA 1
ATOM 681 C C . GLU A 1 85 ? 2.733 -2.062 -43.545 1.00 86.38 85 GLU A C 1
ATOM 683 O O . GLU A 1 85 ? 3.757 -1.662 -44.098 1.00 86.38 85 GLU A O 1
ATOM 688 N N . LYS A 1 86 ? 2.356 -3.341 -43.592 1.00 87.75 86 LYS A N 1
ATOM 689 C CA . LYS A 1 86 ? 3.081 -4.335 -44.389 1.00 87.75 86 LYS A CA 1
ATOM 690 C C . LYS A 1 86 ? 3.028 -3.948 -45.871 1.00 87.75 86 LYS A C 1
ATOM 692 O O . LYS A 1 86 ? 1.999 -3.485 -46.352 1.00 87.75 86 LYS A O 1
ATOM 697 N N . LYS A 1 87 ? 4.122 -4.195 -46.602 1.00 83.88 87 LYS A N 1
ATOM 698 C CA . LYS A 1 87 ? 4.246 -3.855 -48.033 1.00 83.88 87 LYS A CA 1
ATOM 699 C C . LYS A 1 87 ? 3.110 -4.442 -48.883 1.00 83.88 87 LYS A C 1
ATOM 701 O O . LYS A 1 87 ? 2.518 -3.716 -49.665 1.00 83.88 87 LYS A O 1
ATOM 706 N N . SER A 1 88 ? 2.724 -5.690 -48.610 1.00 83.44 88 SER A N 1
ATOM 707 C CA . SER A 1 88 ? 1.639 -6.398 -49.304 1.00 83.44 88 SER A CA 1
ATOM 708 C C . SER A 1 88 ? 0.272 -5.708 -49.227 1.00 83.44 88 SER A C 1
ATOM 710 O O . SER A 1 88 ? -0.572 -5.949 -50.073 1.00 83.44 88 SER A O 1
ATOM 712 N N . PHE A 1 89 ? 0.024 -4.865 -48.218 1.00 80.19 89 PHE A N 1
ATOM 713 C CA . PHE A 1 89 ? -1.237 -4.123 -48.098 1.00 80.19 89 PHE A CA 1
ATOM 714 C C . PHE A 1 89 ? -1.252 -2.843 -48.950 1.00 80.19 89 PHE A C 1
ATOM 716 O O . PHE A 1 89 ? -2.310 -2.410 -49.398 1.00 80.19 89 PHE A O 1
ATOM 723 N N . ARG A 1 90 ? -0.078 -2.259 -49.221 1.00 77.44 90 ARG A N 1
ATOM 724 C CA . ARG A 1 90 ? 0.050 -1.050 -50.049 1.00 77.44 90 ARG A CA 1
ATOM 725 C C . ARG A 1 90 ? -0.205 -1.327 -51.527 1.00 77.44 90 ARG A C 1
ATOM 727 O O . ARG A 1 90 ? -0.727 -0.469 -52.215 1.00 77.44 90 ARG A O 1
ATOM 734 N N . GLU A 1 91 ? 0.159 -2.518 -51.995 1.00 75.75 91 GLU A N 1
ATOM 735 C CA . GLU A 1 91 ? 0.064 -2.915 -53.408 1.00 75.75 91 GLU A CA 1
ATOM 736 C C . GLU A 1 91 ? -1.369 -3.261 -53.842 1.00 75.75 91 GLU A C 1
ATOM 738 O O . GLU A 1 91 ? -1.688 -3.177 -55.020 1.00 75.75 91 GLU A O 1
ATOM 743 N N . ILE A 1 92 ? -2.238 -3.628 -52.894 1.00 78.50 92 ILE A N 1
ATOM 744 C CA . ILE A 1 92 ? -3.633 -4.027 -53.155 1.00 78.50 92 ILE A CA 1
ATOM 745 C C . ILE A 1 92 ? -4.571 -2.806 -53.207 1.00 78.50 92 ILE A C 1
ATOM 747 O O . ILE A 1 92 ? -5.670 -2.895 -53.744 1.00 78.50 92 ILE A O 1
ATOM 751 N N . THR A 1 93 ? -4.144 -1.662 -52.664 1.00 62.59 93 THR A N 1
ATOM 752 C CA . THR A 1 93 ? -4.926 -0.418 -52.665 1.00 62.59 93 THR A CA 1
ATOM 753 C C . THR A 1 93 ? -4.455 0.475 -53.817 1.00 62.59 93 THR A C 1
ATOM 755 O O . THR A 1 93 ? -3.708 1.428 -53.599 1.00 62.59 93 THR A O 1
ATOM 758 N N . VAL A 1 94 ? -4.848 0.126 -55.043 1.00 57.94 94 VAL A N 1
ATOM 759 C CA . VAL A 1 94 ? -4.741 0.963 -56.254 1.00 57.94 94 VAL A CA 1
ATOM 760 C C . VAL A 1 94 ? -6.107 1.012 -56.916 1.00 57.94 94 VAL A C 1
ATOM 762 O O . VAL A 1 94 ? -6.747 -0.061 -56.986 1.00 57.94 94 VAL A O 1
#

Sequence (94 aa):
MPLIRGHLSKKDTFCLVQGILSLTDVTVDEPEMELKLSSELVPNLRSVKPEGNLLEDRYRSMQMRNLVEPRAKVNKKKTKKKKFEKKSFREITV

Secondary structure (DSSP, 8-state):
---------TTSS-SSSSS---SSSSPPPPPP-----TTT--SSGGGPPP-S-HHHHHHHHHHHTTSS------PPP---PPP---HHHHTT--

Solvent-accessible surface area (backbone atoms only — not comparable to full-atom values): 7036 Å² total; per-residue (Å²): 139,83,85,82,76,76,82,74,62,90,83,78,74,81,87,81,82,74,100,66,94,64,99,48,102,48,85,83,77,79,84,79,83,90,74,84,52,83,89,74,58,62,99,44,77,91,78,50,76,87,78,81,59,67,68,58,54,53,50,50,53,34,37,78,68,69,77,37,84,65,73,80,88,81,76,81,81,85,73,86,77,84,85,77,83,58,69,77,63,60,74,71,70,119

Organism: NCBI:txid31220

pLDDT: mean 72.04, std 18.54, range [31.56, 89.31]

Foldseek 3Di:
DDDDPDPDDPVPPPPPPDDQPQPDPDDQDDDDDDDDDPVRDDPDPVPDDDDDDPVVVVVSVCCSVVVDHDDDDDDDDDDDDDDDDDPVVVVVPD

InterPro domains:
  IPR011687 Ribosome biogenesi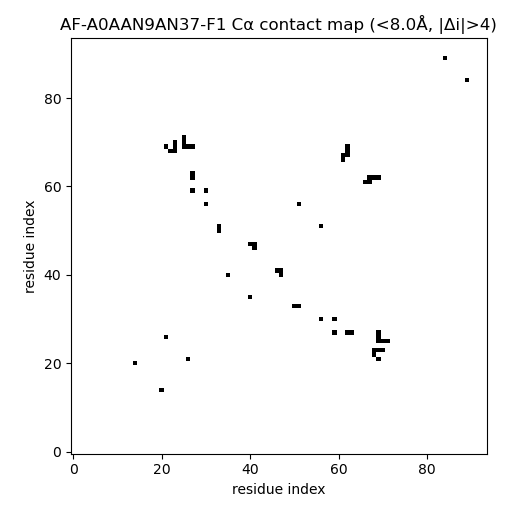s protein Nop53/GLTSCR2 [PF07767] (23-62)
  IPR011687 Ribosome biogenesis protei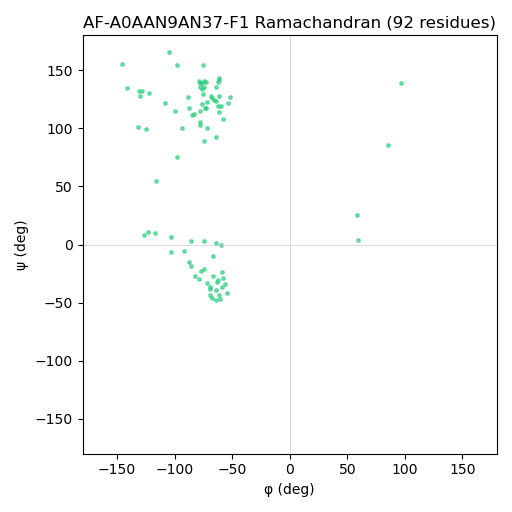n Nop53/GLTSCR2 [PTHR14211] (27-93)

Mean predicted aligned error: 15.03 Å

Radius of gyration: 27.31 Å; Cα contacts (8 Å, |Δi|>4): 30; chains: 1; bounding box: 76×32×73 Å